Protein AF-A0A397GP05-F1 (afdb_monomer)

Organism: NCBI:txid1348612

Solvent-accessible surface area (backbone atoms only — not comparable to full-atom values): 9260 Å² total; per-residue (Å²): 143,65,68,68,64,54,49,55,52,50,52,54,53,51,52,53,53,50,50,50,50,51,51,54,50,48,47,51,52,51,43,49,54,52,51,51,52,51,50,55,46,32,52,52,31,52,57,44,23,48,77,74,83,77,91,68,58,71,94,76,55,82,87,55,65,73,60,33,58,52,47,37,50,66,72,56,62,60,96,88,62,82,81,86,85,83,92,82,79,69,88,88,73,47,64,70,60,46,52,50,50,24,46,53,74,64,57,39,60,40,73,63,63,73,78,54,94,50,74,85,47,36,64,59,36,47,23,56,49,40,70,36,78,86,68,88,69,82,56,69,75,56,61,51,53,59,53,55,68,72,74,113

Foldseek 3Di:
DPVVVVVVVVVVVVVVVVVVVVVVVVLVVVVVVVVVVLVVLLVVCQWQADQDDDPDDPVPDDDDPVVLVVLLDVQVDDPPDDDDDDDDDDPPPCPVVSNSVSSVVNRTRYFDFDADPDPVCRVVRVCVSSVHDPPPDRGPVVVVVVVVVVVD

Radius of gyration: 26.61 Å; Cα contacts (8 Å, |Δi|>4): 96; chains: 1; bounding box: 58×37×85 Å

InterPro domains:
  IPR027417 P-loop containing nucleoside triphosphate hydrolase [G3DSA:3.40.50.300] (55-151)
  IPR027417 P-loop containing nucleoside triphosphate hydrolase [SSF52540] (52-136)

pLDDT: mean 84.07, std 13.42, range [42.53, 95.75]

Secondary structure (DSSP, 8-state):
--HHHHHHHHHHHHHHHHHHHHHHHHHHHHHHHHHHHHHHHHHHHHHH---PPP-S-GGGSPP-HHHHHHHHHHHS--TT----------TTS-HHHHHHHHHHHH-SS-------SSGGGHHHHHHHHTT----S---HHHHHHHHHTT--

Structure (mmCIF, N/CA/C/O backbone):
data_AF-A0A397GP05-F1
#
_entry.id   AF-A0A397GP05-F1
#
loop_
_atom_site.group_PDB
_atom_site.id
_atom_site.type_symbol
_atom_site.label_atom_id
_atom_site.label_alt_id
_atom_site.label_comp_id
_atom_site.label_asym_id
_atom_site.label_entity_id
_atom_site.label_seq_id
_atom_site.pdbx_PDB_ins_code
_atom_site.Cartn_x
_atom_site.Cartn_y
_atom_site.Cartn_z
_atom_site.occupancy
_atom_site.B_iso_or_equiv
_atom_site.auth_seq_id
_atom_site.auth_comp_id
_atom_site.auth_asym_id
_atom_site.auth_atom_id
_atom_site.pdbx_PDB_model_num
ATOM 1 N N . MET A 1 1 ? 36.670 2.787 -61.381 1.00 49.81 1 MET A N 1
ATOM 2 C CA . MET A 1 1 ? 36.706 3.901 -60.409 1.00 49.81 1 MET A CA 1
ATOM 3 C C . MET A 1 1 ? 35.400 3.977 -59.595 1.00 49.81 1 MET A C 1
ATOM 5 O O . MET A 1 1 ? 34.942 5.065 -59.315 1.00 49.81 1 MET A O 1
ATOM 9 N N . TYR A 1 2 ? 34.810 2.830 -59.208 1.00 56.06 2 TYR A N 1
ATOM 10 C CA . TYR A 1 2 ? 33.556 2.740 -58.425 1.00 56.06 2 TYR A CA 1
ATOM 11 C C . TYR A 1 2 ? 33.746 2.086 -57.041 1.00 56.06 2 TYR A C 1
ATOM 13 O O . TYR A 1 2 ? 32.815 2.034 -56.251 1.00 56.06 2 TYR A O 1
ATOM 21 N N . ASN A 1 3 ? 34.949 1.576 -56.742 1.00 62.69 3 ASN A N 1
ATOM 22 C CA . ASN A 1 3 ? 35.218 0.808 -55.520 1.00 62.69 3 ASN A CA 1
ATOM 23 C C . ASN A 1 3 ? 35.558 1.677 -54.298 1.00 62.69 3 ASN A C 1
ATOM 25 O O . ASN A 1 3 ? 35.457 1.199 -53.176 1.00 62.69 3 ASN A O 1
ATOM 29 N N . CYS A 1 4 ? 35.982 2.931 -54.500 1.00 66.88 4 CYS A N 1
ATOM 30 C CA . CYS A 1 4 ? 36.317 3.831 -53.391 1.00 66.88 4 CYS A CA 1
ATOM 31 C C . CYS A 1 4 ? 35.039 4.337 -52.701 1.00 66.88 4 CYS A C 1
ATOM 33 O O . CYS A 1 4 ? 34.908 4.247 -51.484 1.00 66.88 4 CYS A O 1
ATOM 35 N N . ASP A 1 5 ? 34.053 4.761 -53.496 1.00 71.94 5 ASP A N 1
ATOM 36 C CA . ASP A 1 5 ? 32.786 5.292 -52.987 1.00 71.94 5 ASP A CA 1
ATOM 37 C C . ASP A 1 5 ? 31.944 4.214 -52.288 1.00 71.94 5 ASP A C 1
ATOM 39 O O . ASP A 1 5 ? 31.362 4.468 -51.236 1.00 71.94 5 ASP A O 1
ATOM 43 N N . THR A 1 6 ? 31.921 2.981 -52.806 1.00 80.44 6 THR A N 1
ATOM 44 C CA . THR A 1 6 ? 31.203 1.866 -52.164 1.00 80.44 6 THR A CA 1
ATOM 45 C C . THR A 1 6 ? 31.823 1.445 -50.832 1.00 80.44 6 THR A C 1
ATOM 47 O O . THR A 1 6 ? 31.084 1.073 -49.922 1.00 80.44 6 THR A O 1
ATOM 50 N N . SER A 1 7 ? 33.148 1.548 -50.679 1.00 81.69 7 SER A N 1
ATOM 51 C CA . SER A 1 7 ? 33.840 1.268 -49.412 1.00 81.69 7 SER A CA 1
ATOM 52 C C . SER A 1 7 ? 33.483 2.291 -48.332 1.00 81.69 7 SER A C 1
ATOM 54 O O . SER A 1 7 ? 33.134 1.909 -47.218 1.00 81.69 7 SER A O 1
ATOM 56 N N . ILE A 1 8 ? 33.497 3.585 -48.674 1.00 86.19 8 ILE A N 1
ATOM 57 C CA . ILE A 1 8 ? 33.137 4.672 -47.748 1.00 86.19 8 ILE A CA 1
ATOM 58 C C . ILE A 1 8 ? 31.669 4.546 -47.315 1.00 86.19 8 ILE A C 1
ATOM 60 O O . ILE A 1 8 ? 31.347 4.681 -46.135 1.00 86.19 8 ILE A O 1
ATOM 64 N N . VAL A 1 9 ? 30.767 4.233 -48.252 1.00 87.88 9 VAL A N 1
ATOM 65 C CA . VAL A 1 9 ? 29.344 4.016 -47.941 1.00 87.88 9 VAL A CA 1
ATOM 66 C C . VAL A 1 9 ? 29.156 2.830 -46.989 1.00 87.88 9 VAL A C 1
ATOM 68 O O . VAL A 1 9 ? 28.365 2.928 -46.051 1.00 87.88 9 VAL A O 1
ATOM 71 N N . LEU A 1 10 ? 29.892 1.731 -47.179 1.00 87.69 10 LEU A N 1
ATOM 72 C CA . LEU A 1 10 ? 29.802 0.554 -46.311 1.00 87.69 10 LEU A CA 1
ATOM 73 C C . LEU A 1 10 ? 30.289 0.847 -44.881 1.00 87.69 10 LEU A C 1
ATOM 75 O O . LEU A 1 10 ? 29.648 0.417 -43.920 1.00 87.69 10 LEU A O 1
ATOM 79 N N . GLU A 1 11 ? 31.374 1.612 -44.731 1.00 89.56 11 GLU A N 1
ATOM 80 C CA . GLU A 1 11 ? 31.877 2.056 -43.422 1.00 89.56 11 G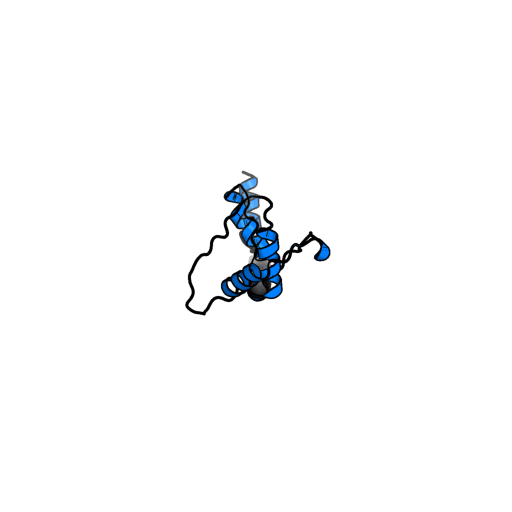LU A CA 1
ATOM 81 C C . GLU A 1 11 ? 30.861 2.942 -42.692 1.00 89.56 11 GLU A C 1
ATOM 83 O O . GLU A 1 11 ? 30.566 2.711 -41.517 1.00 89.56 11 GLU A O 1
ATOM 88 N N . ILE A 1 12 ? 30.263 3.908 -43.398 1.00 92.00 12 ILE A N 1
ATOM 89 C CA . ILE A 1 12 ? 29.226 4.788 -42.844 1.00 92.00 12 ILE A CA 1
ATOM 90 C C . ILE A 1 12 ? 28.020 3.965 -42.368 1.00 92.00 12 ILE A C 1
ATOM 92 O O . ILE A 1 12 ? 27.556 4.149 -41.240 1.00 92.00 12 ILE A O 1
ATOM 96 N N . VAL A 1 13 ? 27.533 3.025 -43.185 1.00 93.69 13 VAL A N 1
ATOM 97 C CA . VAL A 1 13 ? 26.420 2.132 -42.811 1.00 93.69 13 VAL A CA 1
ATOM 98 C C . VAL A 1 13 ? 26.774 1.294 -41.579 1.00 93.69 13 VAL A C 1
ATOM 100 O O . VAL A 1 13 ? 25.952 1.170 -40.669 1.00 93.69 13 VAL A O 1
ATOM 103 N N . GLY A 1 14 ? 27.999 0.768 -41.503 1.00 91.75 14 GLY A N 1
ATOM 104 C CA . GLY A 1 14 ? 28.483 0.026 -40.338 1.00 91.75 14 GLY A CA 1
ATOM 105 C C . GLY A 1 14 ? 28.462 0.857 -39.052 1.00 91.75 14 GLY A C 1
ATOM 106 O O . GLY A 1 14 ? 27.981 0.382 -38.020 1.00 91.75 14 GLY A O 1
ATOM 107 N N . ILE A 1 15 ? 28.905 2.117 -39.119 1.00 93.56 15 ILE A N 1
ATOM 108 C CA . ILE A 1 15 ? 28.868 3.051 -37.982 1.00 93.56 15 ILE A CA 1
ATOM 109 C C . ILE A 1 15 ? 27.422 3.311 -37.541 1.00 93.56 15 ILE A C 1
ATOM 111 O O . ILE A 1 15 ? 27.126 3.240 -36.346 1.00 93.56 15 ILE A O 1
ATOM 115 N N . PHE A 1 16 ? 26.501 3.558 -38.478 1.00 92.81 16 PHE A N 1
ATOM 116 C CA . PHE A 1 16 ? 25.088 3.766 -38.147 1.00 92.81 16 PHE A CA 1
ATOM 117 C C . PHE A 1 16 ? 24.459 2.546 -37.466 1.00 92.81 16 PHE A C 1
ATOM 119 O O . PHE A 1 16 ? 23.763 2.700 -36.460 1.00 92.81 16 PHE A O 1
ATOM 126 N N . LEU A 1 17 ? 24.728 1.336 -37.964 1.00 92.56 17 LEU A N 1
ATOM 127 C CA . LEU A 1 17 ? 24.231 0.100 -37.353 1.00 92.56 17 LEU A CA 1
ATOM 128 C C . LEU A 1 17 ? 24.797 -0.111 -35.943 1.00 92.56 17 LEU A C 1
ATOM 130 O O . LEU A 1 17 ? 24.055 -0.501 -35.040 1.00 92.56 17 LEU A O 1
ATOM 134 N N . ALA A 1 18 ? 26.080 0.192 -35.731 1.00 92.50 18 ALA A N 1
ATOM 135 C CA . ALA A 1 18 ? 26.708 0.105 -34.415 1.00 92.50 18 ALA A CA 1
ATOM 136 C C . ALA A 1 18 ? 26.088 1.095 -33.415 1.00 92.50 18 ALA A C 1
ATOM 138 O O . ALA A 1 18 ? 25.776 0.715 -32.284 1.00 92.50 18 ALA A O 1
ATOM 139 N N . LEU A 1 19 ? 25.848 2.342 -33.837 1.00 91.81 19 LEU A N 1
ATOM 140 C CA . LEU A 1 19 ? 25.187 3.353 -33.008 1.00 91.81 19 LEU A CA 1
ATOM 141 C C . LEU A 1 19 ? 23.757 2.936 -32.654 1.00 91.81 19 LEU A C 1
ATOM 143 O O . LEU A 1 19 ? 23.382 2.983 -31.484 1.00 91.81 19 LEU A O 1
ATOM 147 N N . LEU A 1 20 ? 22.974 2.470 -33.632 1.00 89.69 20 LEU A N 1
ATOM 148 C CA . LEU A 1 20 ? 21.624 1.957 -33.386 1.00 89.69 20 LEU A CA 1
ATOM 149 C C . LEU A 1 20 ? 21.639 0.792 -32.392 1.00 89.69 20 LEU A C 1
ATOM 151 O O . LEU A 1 20 ? 20.870 0.803 -31.433 1.00 89.69 20 LEU A O 1
ATOM 155 N N . GLY A 1 21 ? 22.548 -0.170 -32.568 1.00 89.56 21 GLY A N 1
ATOM 156 C CA . GLY A 1 21 ? 22.724 -1.284 -31.636 1.00 89.56 21 GLY A CA 1
ATOM 157 C C . GLY A 1 21 ? 23.053 -0.818 -30.215 1.00 89.56 21 GLY A C 1
ATOM 158 O O . GLY A 1 21 ? 22.471 -1.324 -29.252 1.00 89.56 21 GLY A O 1
ATOM 159 N N . PHE A 1 22 ? 23.925 0.184 -30.073 1.00 90.12 22 PHE A N 1
ATOM 160 C CA . PHE A 1 22 ? 24.283 0.775 -28.781 1.00 90.12 22 PHE A CA 1
ATOM 161 C C . PHE A 1 22 ? 23.090 1.466 -28.101 1.00 90.12 22 PHE A C 1
ATOM 163 O O . PHE A 1 22 ? 22.847 1.251 -26.914 1.00 90.12 22 PHE A O 1
ATOM 170 N N . PHE A 1 23 ? 22.292 2.239 -28.842 1.00 87.25 23 PHE A N 1
ATOM 171 C CA . PHE A 1 23 ? 21.088 2.874 -28.295 1.00 87.25 23 PHE A CA 1
ATOM 172 C C . PHE A 1 23 ? 20.013 1.853 -27.905 1.00 87.25 23 PHE A C 1
ATOM 174 O O . PHE A 1 23 ? 19.473 1.939 -26.802 1.00 87.25 23 PHE A O 1
ATOM 181 N N . CYS A 1 24 ? 19.748 0.856 -28.758 1.00 86.19 24 CYS A N 1
ATOM 182 C CA . CYS A 1 24 ? 18.793 -0.216 -28.465 1.00 86.19 24 CYS A CA 1
ATOM 183 C C . CYS A 1 24 ? 19.186 -0.981 -27.193 1.00 86.19 24 CYS A C 1
ATOM 185 O O . CYS A 1 24 ? 18.359 -1.210 -26.311 1.00 86.19 24 CYS A O 1
ATOM 187 N N . THR A 1 25 ? 20.460 -1.368 -27.077 1.00 88.19 25 THR A N 1
ATOM 188 C CA . THR A 1 25 ? 20.959 -2.084 -25.893 1.00 88.19 25 THR A CA 1
ATOM 189 C C . THR A 1 25 ? 20.937 -1.207 -24.645 1.00 88.19 25 THR A C 1
ATOM 191 O O . THR A 1 25 ? 20.548 -1.685 -23.580 1.00 88.19 25 THR A O 1
ATOM 194 N N . GLY A 1 26 ? 21.267 0.080 -24.771 1.00 87.94 26 GLY A N 1
ATOM 195 C CA . GLY A 1 26 ? 21.131 1.058 -23.694 1.00 87.94 26 GLY A CA 1
ATOM 196 C C . GLY A 1 26 ? 19.697 1.172 -23.162 1.00 87.94 26 GLY A C 1
ATOM 197 O O . GLY A 1 26 ? 19.495 1.085 -21.949 1.00 87.94 26 GLY A O 1
ATOM 198 N N . ASP A 1 27 ? 18.700 1.301 -24.045 1.00 86.00 27 ASP A N 1
ATOM 199 C CA . ASP A 1 27 ? 17.275 1.393 -23.673 1.00 86.00 27 ASP A CA 1
ATOM 200 C C . ASP A 1 27 ? 16.764 0.106 -23.006 1.00 86.00 27 ASP A C 1
ATOM 202 O O . ASP A 1 27 ? 16.072 0.162 -21.983 1.00 86.00 27 ASP A O 1
ATOM 206 N N . LEU A 1 28 ? 17.160 -1.062 -23.526 1.00 86.50 28 LEU A N 1
ATOM 207 C CA . LEU A 1 28 ? 16.833 -2.358 -22.924 1.00 86.50 28 LEU A CA 1
ATOM 208 C C . LEU A 1 28 ? 17.428 -2.490 -21.519 1.00 86.50 28 LEU A C 1
ATOM 210 O O . LEU A 1 28 ? 16.712 -2.854 -20.582 1.00 86.50 28 LEU A O 1
ATOM 214 N N . CYS A 1 29 ? 18.710 -2.153 -21.351 1.00 88.50 29 CYS A N 1
ATOM 215 C CA . CYS A 1 29 ? 19.373 -2.146 -20.048 1.00 88.50 29 CYS A CA 1
ATOM 216 C C . CYS A 1 29 ? 18.671 -1.192 -19.076 1.00 88.50 29 CYS A C 1
ATOM 218 O O . CYS A 1 29 ? 18.336 -1.585 -17.957 1.00 88.50 29 CYS A O 1
ATOM 220 N N . TYR A 1 30 ? 18.395 0.041 -19.504 1.00 86.38 30 TYR A N 1
ATOM 221 C CA . TYR A 1 30 ? 17.693 1.036 -18.697 1.00 86.38 30 TYR A CA 1
ATOM 222 C C . TYR A 1 30 ? 16.316 0.538 -18.242 1.00 86.38 30 TYR A C 1
ATOM 224 O O . TYR A 1 30 ? 15.997 0.574 -17.049 1.00 86.38 30 TYR A O 1
ATOM 232 N N . THR A 1 31 ? 15.524 0.013 -19.179 1.00 85.38 31 THR A N 1
ATOM 233 C CA . THR A 1 31 ? 14.188 -0.527 -18.906 1.00 85.38 31 THR A CA 1
ATOM 234 C C . THR A 1 31 ? 14.259 -1.708 -17.940 1.00 85.38 31 THR A C 1
ATOM 236 O O . THR A 1 31 ? 13.466 -1.777 -16.999 1.00 85.38 31 THR A O 1
ATOM 239 N N . TYR A 1 32 ? 15.237 -2.601 -18.108 1.00 87.38 32 TYR A N 1
ATOM 240 C CA . TYR A 1 32 ? 15.456 -3.731 -17.207 1.00 87.38 32 TYR A CA 1
ATOM 241 C C . TYR A 1 32 ? 15.774 -3.276 -15.776 1.00 87.38 32 TYR A C 1
ATOM 243 O O . TYR A 1 32 ? 15.115 -3.718 -14.830 1.00 87.38 32 TYR A O 1
ATOM 251 N N . PHE A 1 33 ? 16.734 -2.361 -15.603 1.00 86.44 33 PHE A N 1
ATOM 252 C CA . PHE A 1 33 ? 17.103 -1.852 -14.278 1.00 86.44 33 PHE A CA 1
ATOM 253 C C . PHE A 1 33 ? 15.944 -1.121 -13.600 1.00 86.44 33 PHE A C 1
ATOM 255 O O . PHE A 1 33 ? 15.684 -1.351 -12.416 1.00 86.44 33 PHE A O 1
ATOM 262 N N . ARG A 1 34 ? 15.213 -0.285 -14.344 1.00 85.06 34 ARG A N 1
ATOM 263 C CA . ARG A 1 34 ? 14.054 0.442 -13.816 1.00 85.06 34 ARG A CA 1
ATOM 264 C C . ARG A 1 34 ? 12.925 -0.507 -13.418 1.00 85.06 34 ARG A C 1
ATOM 266 O O . ARG A 1 34 ? 12.350 -0.345 -12.346 1.00 85.06 34 ARG A O 1
ATOM 273 N N . ASN A 1 35 ? 12.651 -1.533 -14.225 1.00 85.94 35 ASN A N 1
ATOM 274 C CA . ASN A 1 35 ? 11.652 -2.550 -13.901 1.00 85.94 35 ASN A CA 1
ATOM 275 C C . ASN A 1 35 ? 12.031 -3.343 -12.641 1.00 85.94 35 ASN A C 1
ATOM 277 O O . ASN A 1 35 ? 11.194 -3.541 -11.764 1.00 85.94 35 ASN A O 1
ATOM 281 N N . LYS A 1 36 ? 13.304 -3.741 -12.514 1.00 87.56 36 LYS A N 1
ATOM 282 C CA . LYS A 1 36 ? 13.805 -4.422 -11.314 1.00 87.56 36 LYS A CA 1
ATOM 283 C C . LYS A 1 36 ? 13.643 -3.555 -10.063 1.00 87.56 36 LYS A C 1
ATOM 285 O O . LYS A 1 36 ? 13.063 -4.011 -9.086 1.00 87.56 36 LYS A O 1
ATOM 290 N N . TYR A 1 37 ? 14.078 -2.296 -10.124 1.00 87.31 37 TYR A N 1
ATOM 291 C CA . TYR A 1 37 ? 13.928 -1.354 -9.014 1.00 87.31 37 TYR A CA 1
ATOM 292 C C . TYR A 1 37 ? 12.460 -1.154 -8.610 1.00 87.31 37 TYR A C 1
ATOM 294 O O . TYR A 1 37 ? 12.131 -1.183 -7.425 1.00 87.31 37 TYR A O 1
ATOM 302 N N . ASN A 1 38 ? 11.566 -0.993 -9.589 1.00 86.44 38 ASN A N 1
ATOM 303 C CA . ASN A 1 38 ? 10.136 -0.828 -9.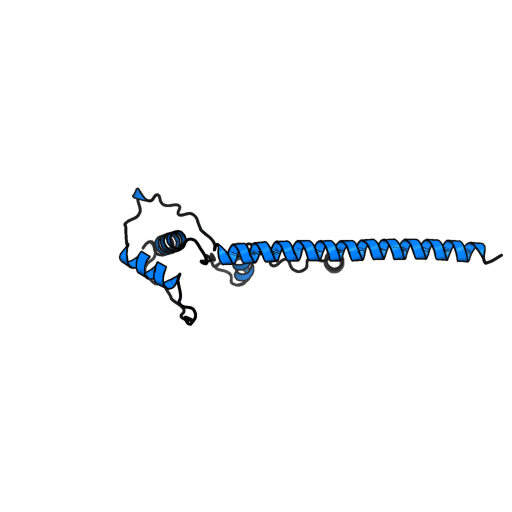336 1.00 86.44 38 ASN A CA 1
ATOM 304 C C . ASN A 1 38 ? 9.517 -2.077 -8.693 1.00 86.44 38 ASN A C 1
ATOM 306 O O . ASN A 1 38 ? 8.708 -1.945 -7.775 1.00 86.44 38 ASN A O 1
ATOM 310 N N . ASN A 1 39 ? 9.915 -3.277 -9.126 1.00 88.31 39 ASN A N 1
ATOM 311 C CA . ASN A 1 39 ? 9.474 -4.528 -8.508 1.00 88.31 39 ASN A CA 1
ATOM 312 C C . ASN A 1 39 ? 9.935 -4.628 -7.052 1.00 88.31 39 ASN A C 1
ATOM 314 O O . ASN A 1 39 ? 9.121 -4.923 -6.178 1.00 88.31 39 ASN A O 1
ATOM 318 N N . ASP A 1 40 ? 11.202 -4.314 -6.774 1.00 90.56 40 ASP A N 1
ATOM 319 C CA . ASP A 1 40 ? 11.740 -4.320 -5.410 1.00 90.56 40 ASP A CA 1
ATOM 320 C C . ASP A 1 40 ? 10.985 -3.321 -4.511 1.00 90.56 40 ASP A C 1
ATOM 322 O O . ASP A 1 40 ? 10.679 -3.604 -3.349 1.00 90.56 40 ASP A O 1
ATOM 326 N N . LEU A 1 41 ? 10.634 -2.152 -5.054 1.00 90.38 41 LEU A N 1
ATOM 327 C CA . LEU A 1 41 ? 9.876 -1.118 -4.352 1.00 90.38 41 LEU A CA 1
ATOM 328 C C . LEU A 1 41 ? 8.427 -1.536 -4.064 1.00 90.38 41 LEU A C 1
ATOM 330 O O . LEU A 1 41 ? 7.920 -1.276 -2.966 1.00 90.38 41 LEU A O 1
ATOM 334 N N . LEU A 1 42 ? 7.780 -2.198 -5.024 1.00 91.69 42 LEU A N 1
ATOM 335 C CA . LEU A 1 42 ? 6.433 -2.746 -4.884 1.00 91.69 42 LEU A CA 1
ATOM 336 C C . LEU A 1 42 ? 6.408 -3.861 -3.836 1.00 91.69 42 LEU A C 1
ATOM 338 O O . LEU A 1 42 ? 5.589 -3.803 -2.920 1.00 91.69 42 LEU A O 1
ATOM 342 N N . ILE A 1 43 ? 7.339 -4.820 -3.906 1.00 92.62 43 ILE A N 1
ATOM 343 C CA . ILE A 1 43 ? 7.463 -5.910 -2.923 1.00 92.62 43 ILE A CA 1
ATOM 344 C C . ILE A 1 43 ? 7.657 -5.323 -1.526 1.00 92.62 43 ILE A C 1
ATOM 346 O O . ILE A 1 43 ? 6.902 -5.635 -0.608 1.00 92.62 43 ILE A O 1
ATOM 350 N N . LYS A 1 44 ? 8.592 -4.379 -1.379 1.00 93.06 44 LYS A N 1
ATOM 351 C CA . LYS A 1 44 ? 8.845 -3.698 -0.107 1.00 93.06 44 LYS A CA 1
ATOM 352 C C . LYS A 1 44 ? 7.610 -2.966 0.425 1.00 93.06 44 LYS A C 1
ATOM 354 O O . LYS A 1 44 ? 7.408 -2.930 1.639 1.00 93.06 44 LYS A O 1
ATOM 359 N N . THR A 1 45 ? 6.802 -2.370 -0.452 1.00 93.31 45 THR A N 1
ATOM 360 C CA . THR A 1 45 ? 5.554 -1.697 -0.060 1.00 93.31 45 THR A CA 1
ATOM 361 C C . THR A 1 45 ? 4.486 -2.698 0.370 1.00 93.31 45 THR A C 1
ATOM 363 O O . THR A 1 45 ? 3.819 -2.456 1.370 1.00 93.31 45 THR A O 1
ATOM 366 N N . ILE A 1 46 ? 4.351 -3.836 -0.313 1.00 93.12 46 ILE A N 1
ATOM 367 C CA . ILE A 1 46 ? 3.420 -4.904 0.082 1.00 93.12 46 ILE A CA 1
ATOM 368 C C . ILE A 1 46 ? 3.828 -5.500 1.432 1.00 93.12 46 ILE A C 1
ATOM 370 O O . ILE A 1 46 ? 2.995 -5.625 2.327 1.00 93.12 46 ILE A O 1
ATOM 374 N N . GLU A 1 47 ? 5.111 -5.805 1.619 1.00 93.38 47 GLU A N 1
ATOM 375 C CA . GLU A 1 47 ? 5.623 -6.380 2.864 1.00 93.38 47 GLU A CA 1
ATOM 376 C C . GLU A 1 47 ? 5.443 -5.430 4.050 1.00 93.38 47 GLU A C 1
ATOM 378 O O . GLU A 1 47 ? 4.953 -5.830 5.107 1.00 93.38 47 GLU A O 1
ATOM 383 N N . LYS A 1 48 ? 5.818 -4.156 3.896 1.00 92.31 48 LYS A N 1
ATOM 384 C CA . LYS A 1 48 ? 5.743 -3.171 4.988 1.00 92.31 48 LYS A CA 1
ATOM 385 C C . LYS A 1 48 ? 4.354 -2.566 5.163 1.00 92.31 48 LYS A C 1
ATOM 387 O O . LYS A 1 48 ? 4.043 -2.080 6.247 1.00 92.31 48 LYS A O 1
ATOM 392 N N . GLY A 1 49 ? 3.525 -2.598 4.128 1.00 92.44 49 GLY A N 1
ATOM 393 C CA . GLY A 1 49 ? 2.285 -1.843 4.073 1.00 92.44 49 GLY A CA 1
ATOM 394 C C . GLY A 1 49 ? 2.508 -0.328 4.021 1.00 92.44 49 GLY A C 1
ATOM 395 O O . GLY A 1 49 ? 3.627 0.194 4.054 1.00 92.44 49 GLY A O 1
ATOM 396 N N . THR A 1 50 ? 1.403 0.403 3.980 1.00 89.19 50 THR A N 1
ATOM 397 C CA . THR A 1 50 ? 1.381 1.855 4.140 1.00 89.19 50 THR A CA 1
ATOM 398 C C . THR A 1 50 ? 1.014 2.175 5.586 1.00 89.19 50 THR A C 1
ATOM 400 O O . THR A 1 50 ? -0.021 1.732 6.082 1.00 89.19 50 THR A O 1
ATOM 403 N N . LEU A 1 51 ? 1.830 2.978 6.264 1.00 86.12 51 LEU A N 1
ATOM 404 C CA . LEU A 1 51 ? 1.596 3.382 7.652 1.00 86.12 51 LEU A CA 1
ATOM 405 C C . LEU A 1 51 ? 1.209 4.868 7.705 1.00 86.12 51 LEU A C 1
ATOM 407 O O . LEU A 1 51 ? 2.063 5.711 8.003 1.00 86.12 51 LEU A O 1
ATOM 411 N N . PRO A 1 52 ? -0.050 5.232 7.384 1.00 86.44 52 PRO A N 1
ATOM 412 C CA . PRO A 1 52 ? -0.472 6.626 7.391 1.00 86.44 52 PRO A CA 1
ATOM 413 C C . PRO A 1 52 ? -0.305 7.261 8.778 1.00 86.44 52 PRO A C 1
ATOM 415 O O . PRO A 1 52 ? -0.325 6.603 9.828 1.00 86.44 52 PRO A O 1
ATOM 418 N N . LYS A 1 53 ? -0.085 8.578 8.782 1.00 85.94 53 LYS A N 1
ATOM 419 C CA . LYS A 1 53 ? 0.066 9.356 10.014 1.00 85.94 53 LYS A CA 1
ATOM 420 C C . LYS A 1 53 ? -1.302 9.599 10.642 1.00 85.94 53 LYS A C 1
ATOM 422 O O . LYS A 1 53 ? -2.252 9.962 9.957 1.00 85.94 53 LYS A O 1
ATOM 427 N N . ILE A 1 54 ? -1.374 9.428 11.958 1.00 84.56 54 ILE A N 1
ATOM 428 C CA . ILE A 1 54 ? -2.521 9.868 12.748 1.00 84.56 54 ILE A CA 1
ATOM 429 C C . ILE A 1 54 ? -2.277 11.340 13.080 1.00 84.56 54 ILE A C 1
ATOM 431 O O . ILE A 1 54 ? -1.267 11.677 13.689 1.00 84.56 54 ILE A O 1
ATOM 435 N N . TYR A 1 55 ? -3.175 12.222 12.642 1.00 80.44 55 TYR A N 1
ATOM 436 C CA . TYR A 1 55 ? -3.060 13.667 12.886 1.00 80.44 55 TYR A CA 1
ATOM 437 C C . TYR A 1 55 ? -3.616 14.097 14.251 1.00 80.44 55 TYR A C 1
ATOM 439 O O . TYR A 1 55 ? -3.430 15.235 14.671 1.00 80.44 55 TYR A O 1
ATOM 447 N N . VAL A 1 56 ? -4.311 13.194 14.942 1.00 81.31 56 VAL A N 1
ATOM 448 C CA . VAL A 1 56 ? -4.855 13.432 16.278 1.00 81.31 56 VAL A CA 1
ATOM 449 C C . VAL A 1 56 ? -3.832 12.956 17.311 1.00 81.31 56 VAL A C 1
ATOM 451 O O . VAL A 1 56 ? -3.397 11.810 17.219 1.00 81.31 56 VAL A O 1
ATOM 454 N N . PRO A 1 57 ? -3.439 13.794 18.282 1.00 80.19 57 PRO A N 1
ATOM 455 C CA . PRO A 1 57 ? -2.504 13.380 19.320 1.00 80.19 57 PRO A CA 1
ATOM 456 C C . PRO A 1 57 ? -3.134 12.314 20.226 1.00 80.19 57 PRO A C 1
ATOM 458 O O . PRO A 1 57 ? -4.331 12.367 20.516 1.00 80.19 57 PRO A O 1
ATOM 461 N N . ASP A 1 58 ? -2.319 11.370 20.702 1.00 78.19 58 ASP A N 1
ATOM 462 C CA . ASP A 1 58 ? -2.786 10.193 21.449 1.00 78.19 58 ASP A CA 1
ATOM 463 C C . ASP A 1 58 ? -3.566 10.549 22.720 1.00 78.19 58 ASP A C 1
ATOM 465 O O . ASP A 1 58 ? -4.533 9.876 23.064 1.00 78.19 58 ASP A O 1
ATOM 469 N N . ASN A 1 59 ? -3.221 11.660 23.376 1.00 80.31 59 ASN A N 1
ATOM 470 C CA . ASN A 1 59 ? -3.918 12.147 24.568 1.00 80.31 59 ASN A CA 1
ATOM 471 C C . ASN A 1 59 ? -5.359 12.626 24.307 1.00 80.31 59 ASN A C 1
ATOM 473 O O . ASN A 1 59 ? -6.125 12.789 25.254 1.00 80.31 59 ASN A O 1
ATOM 477 N N . LYS A 1 60 ? -5.731 12.870 23.046 1.00 82.50 60 LYS A N 1
ATOM 478 C CA . LYS A 1 60 ? -7.099 13.225 22.635 1.00 82.50 60 LYS A CA 1
ATOM 479 C C . LYS A 1 60 ? -7.876 12.023 22.101 1.00 82.50 60 LYS A C 1
ATOM 481 O O . LYS A 1 60 ? -9.057 12.158 21.779 1.00 82.50 60 LYS A O 1
ATOM 486 N N . LEU A 1 61 ? -7.235 10.861 21.966 1.00 82.56 61 LEU A N 1
ATOM 487 C CA . LEU A 1 61 ? -7.889 9.654 21.485 1.00 82.56 61 LEU A CA 1
ATOM 488 C C . LEU A 1 61 ? -8.605 8.956 22.634 1.00 82.56 61 LEU A C 1
ATOM 490 O O . LEU A 1 61 ? -7.996 8.560 23.621 1.00 82.56 61 LEU A O 1
ATOM 494 N N . VAL A 1 62 ? -9.908 8.744 22.468 1.00 83.69 62 VAL A N 1
ATOM 495 C CA . VAL A 1 62 ? -10.666 7.880 23.374 1.00 83.69 62 VAL A CA 1
ATOM 496 C C . VAL A 1 62 ? -10.248 6.425 23.114 1.00 83.69 62 VAL A C 1
ATOM 498 O O . VAL A 1 62 ? -10.414 5.947 21.984 1.00 83.69 62 VAL A O 1
ATOM 501 N N . PRO A 1 63 ? -9.710 5.704 24.113 1.00 83.31 63 PRO A N 1
ATOM 502 C CA . PRO A 1 63 ? -9.276 4.326 23.934 1.00 83.31 63 PRO A CA 1
ATOM 503 C C . PRO A 1 63 ? -10.474 3.405 23.673 1.00 83.31 63 PRO A C 1
ATOM 505 O O . PRO A 1 63 ? -11.491 3.454 24.359 1.00 83.31 63 PRO A O 1
ATOM 508 N N . ARG A 1 64 ? -10.350 2.552 22.650 1.00 90.31 64 ARG A N 1
ATOM 509 C CA . ARG A 1 64 ? -11.338 1.523 22.276 1.00 90.31 64 ARG A CA 1
ATOM 510 C C . ARG A 1 64 ? -10.632 0.205 21.971 1.00 90.31 64 ARG A C 1
ATOM 512 O O . ARG A 1 64 ? -10.661 -0.293 20.847 1.00 90.31 64 ARG A O 1
ATOM 519 N N . GLU A 1 65 ? -9.952 -0.328 22.979 1.00 90.94 65 GLU A N 1
ATOM 520 C CA . GLU A 1 65 ? -9.035 -1.468 22.843 1.00 90.94 65 GLU A CA 1
ATOM 521 C C . GLU A 1 65 ? -9.693 -2.725 22.273 1.00 90.94 65 GLU A C 1
ATOM 523 O O . GLU A 1 65 ? -9.093 -3.409 21.450 1.00 90.94 65 GLU A O 1
ATOM 528 N N . THR A 1 66 ? -10.938 -3.018 22.659 1.00 94.25 66 THR A N 1
ATOM 529 C CA . THR A 1 66 ? -11.668 -4.195 22.164 1.00 94.25 66 THR A CA 1
ATOM 530 C C . THR A 1 66 ? -11.810 -4.177 20.643 1.00 94.25 66 THR A C 1
ATOM 532 O O . THR A 1 66 ? -11.575 -5.191 19.990 1.00 94.25 66 THR A O 1
ATOM 535 N N . VAL A 1 67 ? -12.140 -3.014 20.073 1.00 93.50 67 VAL A N 1
ATOM 536 C CA . VAL A 1 67 ? -12.299 -2.841 18.622 1.00 93.50 67 VAL A CA 1
ATOM 537 C C . VAL A 1 67 ? -10.946 -2.942 17.923 1.00 93.50 67 VAL A C 1
ATOM 539 O O . VAL A 1 67 ? -10.834 -3.593 16.890 1.00 93.50 67 VAL A O 1
ATOM 542 N N . VAL A 1 68 ? -9.905 -2.342 18.504 1.00 93.69 68 VAL A N 1
ATOM 543 C CA . VAL A 1 68 ? -8.541 -2.411 17.962 1.00 93.69 68 VAL A CA 1
ATOM 544 C C . VAL A 1 68 ? -8.057 -3.862 17.898 1.00 93.69 68 VAL A C 1
ATOM 546 O O . VAL A 1 68 ? -7.681 -4.314 16.823 1.00 93.69 68 VAL A O 1
ATOM 549 N N . LYS A 1 69 ? -8.200 -4.639 18.979 1.00 93.94 69 LYS A N 1
ATOM 550 C CA . LYS A 1 69 ? -7.847 -6.073 19.009 1.00 93.94 69 LYS A CA 1
ATOM 551 C C . LYS A 1 69 ? -8.606 -6.904 17.969 1.00 93.94 69 LYS A C 1
ATOM 553 O O . LYS A 1 69 ? -8.071 -7.873 17.438 1.00 93.94 69 LYS A O 1
ATOM 558 N N . GLN A 1 70 ? -9.863 -6.562 17.679 1.00 94.12 70 GLN A N 1
ATOM 559 C CA . GLN A 1 70 ? -10.627 -7.219 16.611 1.00 94.12 70 GLN A CA 1
ATOM 560 C C . GLN A 1 70 ? -10.082 -6.862 15.222 1.00 94.12 70 GLN A C 1
ATOM 562 O O . GLN A 1 70 ? -9.927 -7.750 14.386 1.00 94.12 70 GLN A O 1
ATOM 567 N N . LEU A 1 71 ? -9.743 -5.591 14.988 1.00 94.69 71 LEU A N 1
ATOM 568 C CA . LEU A 1 71 ? -9.128 -5.141 13.737 1.00 94.69 71 LEU A CA 1
ATOM 569 C C . LEU A 1 71 ? -7.746 -5.769 13.518 1.00 94.69 71 LEU A C 1
ATOM 571 O O . LEU A 1 71 ? -7.443 -6.186 12.405 1.00 94.69 71 LEU A O 1
ATOM 575 N N . GLU A 1 72 ? -6.935 -5.916 14.566 1.00 93.31 72 GLU A N 1
ATOM 576 C CA . GLU A 1 72 ? -5.644 -6.608 14.479 1.00 93.31 72 GLU A CA 1
ATOM 577 C C . GLU A 1 72 ? -5.788 -8.057 13.999 1.00 93.31 72 GLU A C 1
ATOM 579 O O . GLU A 1 72 ? -4.978 -8.517 13.196 1.00 93.31 72 GLU A O 1
ATOM 584 N N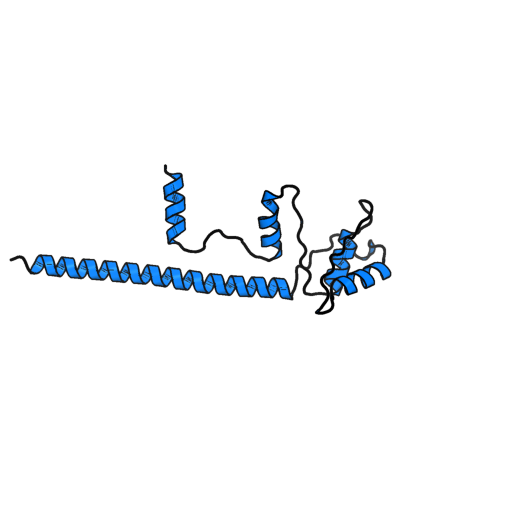 . LYS A 1 73 ? -6.825 -8.774 14.458 1.00 91.69 73 LYS A N 1
ATOM 585 C CA . LYS A 1 73 ? -7.127 -10.133 13.979 1.00 91.69 73 LYS A CA 1
ATOM 586 C C . LYS A 1 73 ? -7.515 -10.136 12.502 1.00 91.69 73 LYS A C 1
ATOM 588 O O . LYS A 1 73 ? -7.083 -11.014 11.771 1.00 91.69 73 LYS A O 1
ATOM 593 N N . ILE A 1 74 ? -8.287 -9.145 12.055 1.00 92.62 74 ILE A N 1
ATOM 594 C CA . ILE A 1 74 ? -8.662 -8.998 10.639 1.00 92.62 74 ILE A CA 1
ATOM 595 C C . ILE A 1 74 ? -7.427 -8.727 9.767 1.00 92.62 74 ILE A C 1
ATOM 597 O O . ILE A 1 74 ? -7.308 -9.280 8.679 1.00 92.62 74 ILE A O 1
ATOM 601 N N . PHE A 1 75 ? -6.492 -7.904 10.243 1.00 92.00 75 PHE A N 1
ATOM 602 C CA . PHE A 1 75 ? -5.255 -7.569 9.526 1.00 92.00 75 PHE A CA 1
ATOM 603 C C . PHE A 1 75 ? -4.175 -8.657 9.595 1.00 92.00 75 PHE A C 1
ATOM 605 O O . PHE A 1 75 ? -3.168 -8.558 8.895 1.00 92.00 75 PHE A O 1
ATOM 612 N N . ARG A 1 76 ? -4.375 -9.695 10.411 1.00 90.50 76 ARG A N 1
ATOM 613 C CA . ARG A 1 76 ? -3.538 -10.900 10.467 1.00 90.50 76 ARG A CA 1
ATOM 614 C C . ARG A 1 76 ? -4.370 -12.123 10.068 1.00 90.50 76 ARG A C 1
ATOM 616 O O . ARG A 1 76 ? -4.628 -12.971 10.923 1.00 90.50 76 ARG A O 1
ATOM 623 N N . PRO A 1 77 ? -4.822 -12.190 8.803 1.00 86.56 77 PRO A N 1
ATOM 624 C CA . PRO A 1 77 ? -5.629 -13.307 8.342 1.00 86.56 77 PRO A CA 1
ATOM 625 C C . PRO A 1 77 ? -4.840 -14.620 8.396 1.00 86.56 77 PRO A C 1
ATOM 627 O O . PRO A 1 77 ? -3.614 -14.626 8.247 1.00 86.56 77 PRO A O 1
ATOM 630 N N . ASP A 1 78 ? -5.551 -15.731 8.583 1.00 86.00 78 ASP A N 1
ATOM 631 C CA . ASP A 1 78 ? -4.984 -17.066 8.360 1.00 86.00 78 ASP A CA 1
ATOM 632 C C . ASP A 1 78 ? -4.722 -17.285 6.855 1.00 86.00 78 ASP A C 1
ATOM 634 O O . ASP A 1 78 ? -5.309 -16.608 6.006 1.00 86.00 78 ASP A O 1
ATOM 638 N N . LYS A 1 79 ? -3.856 -18.239 6.507 1.00 82.75 79 LYS A N 1
ATOM 639 C CA . LYS A 1 79 ? -3.482 -18.579 5.126 1.00 82.75 79 LYS A CA 1
ATOM 640 C C . LYS A 1 79 ? -4.689 -18.878 4.236 1.00 82.75 79 LYS A C 1
ATOM 642 O O . LYS A 1 79 ? -4.656 -18.545 3.057 1.00 82.75 79 LYS A O 1
ATOM 647 N N . ASP A 1 80 ? -5.743 -19.452 4.809 1.00 84.62 80 ASP A N 1
ATOM 648 C CA . ASP A 1 80 ? -6.936 -19.891 4.077 1.00 84.62 80 ASP A CA 1
ATOM 649 C C . ASP A 1 80 ? -8.094 -18.873 4.135 1.00 84.62 80 ASP A C 1
ATOM 651 O O . ASP A 1 80 ? -9.213 -19.144 3.692 1.00 84.62 80 ASP A O 1
ATOM 655 N N . GLN A 1 81 ? -7.856 -17.680 4.687 1.00 81.69 81 GLN A N 1
ATOM 656 C CA . GLN A 1 81 ? -8.895 -16.679 4.896 1.00 81.69 81 GLN A CA 1
ATOM 657 C C . GLN A 1 81 ? -9.075 -15.774 3.666 1.00 81.69 81 GLN A C 1
ATOM 659 O O . GLN A 1 81 ? -8.176 -15.035 3.277 1.00 81.69 81 GLN A O 1
ATOM 664 N N . SER A 1 82 ? -10.283 -15.776 3.091 1.00 80.12 82 SER A N 1
ATOM 665 C CA . SER A 1 82 ? -10.666 -14.961 1.919 1.00 80.12 82 SER A CA 1
ATOM 666 C C . SER A 1 82 ? -11.851 -14.015 2.184 1.00 80.12 82 SER A C 1
ATOM 668 O O . SER A 1 82 ? -12.515 -13.546 1.261 1.00 80.12 82 SER A O 1
ATOM 670 N N . PHE A 1 83 ? -12.139 -13.722 3.456 1.00 86.31 83 PHE A N 1
ATOM 671 C CA . PHE A 1 83 ? -13.275 -12.880 3.834 1.00 86.31 83 PHE A CA 1
ATOM 672 C C . PHE A 1 83 ? -13.015 -11.391 3.600 1.00 86.31 83 PHE A C 1
ATOM 674 O O . PHE A 1 83 ? -11.955 -10.861 3.930 1.00 86.31 83 PHE A O 1
ATOM 681 N N . TYR A 1 84 ? -14.050 -10.701 3.126 1.00 91.69 84 TYR A N 1
ATOM 682 C CA . TYR A 1 84 ? -14.089 -9.246 3.050 1.00 91.69 84 TYR A CA 1
ATOM 683 C C . TYR A 1 84 ? -14.839 -8.690 4.260 1.00 91.69 84 TYR A C 1
ATOM 685 O O . TYR A 1 84 ? -15.961 -9.101 4.551 1.00 91.69 84 TYR A O 1
ATOM 693 N N . TYR A 1 85 ? -14.227 -7.732 4.953 1.00 93.19 85 TYR A N 1
ATOM 694 C CA . TYR A 1 85 ? -14.825 -7.062 6.105 1.00 93.19 85 TYR A CA 1
ATOM 695 C C . TYR A 1 85 ? -15.232 -5.639 5.741 1.00 93.19 85 TYR A C 1
ATOM 697 O O . TYR A 1 85 ? -14.482 -4.914 5.089 1.00 93.19 85 TYR A O 1
ATOM 705 N N . VAL A 1 86 ? -16.403 -5.217 6.217 1.00 94.44 86 VAL A N 1
ATOM 706 C CA . VAL A 1 86 ? -16.896 -3.845 6.063 1.00 94.44 86 VAL A CA 1
ATOM 707 C C . VAL A 1 86 ? -17.096 -3.239 7.446 1.00 94.44 86 VAL A C 1
ATOM 709 O O . VAL A 1 86 ? -17.815 -3.787 8.278 1.00 94.44 86 VAL A O 1
ATOM 712 N N . VAL A 1 87 ? -16.454 -2.097 7.697 1.00 93.69 87 VAL A N 1
ATOM 713 C CA . VAL A 1 87 ? -16.587 -1.353 8.956 1.00 93.69 87 VAL A CA 1
ATOM 714 C C . VAL A 1 87 ? -17.540 -0.179 8.746 1.00 93.69 87 VAL A C 1
ATOM 716 O O . VAL A 1 87 ? -17.174 0.843 8.164 1.00 93.69 87 VAL A O 1
ATOM 719 N N . CYS A 1 88 ? -18.764 -0.314 9.249 1.00 94.06 88 CYS A N 1
ATOM 720 C CA . CYS A 1 88 ? -19.808 0.706 9.156 1.00 94.06 88 CYS A CA 1
ATOM 721 C C . CYS A 1 88 ? -19.927 1.532 10.443 1.00 94.06 88 CYS A C 1
ATOM 723 O O . CYS A 1 88 ? -19.509 1.120 11.522 1.00 94.06 88 CYS A O 1
ATOM 725 N N . GLY A 1 89 ? -20.516 2.721 10.330 1.00 93.38 89 GLY A N 1
ATOM 726 C CA . GLY A 1 89 ? -20.867 3.564 11.472 1.00 93.38 89 GLY A CA 1
ATOM 727 C C . GLY A 1 89 ? -21.002 5.027 11.077 1.00 93.38 89 GLY A C 1
ATOM 728 O O . GLY A 1 89 ? -20.570 5.432 9.996 1.00 93.38 89 GLY A O 1
ATOM 729 N N . GLU A 1 90 ? -21.537 5.847 11.972 1.00 95.75 90 GLU A N 1
ATOM 730 C CA . GLU A 1 90 ? -21.796 7.266 11.712 1.00 95.75 90 GLU A CA 1
ATOM 731 C C . GLU A 1 90 ? -20.518 8.072 11.443 1.00 95.75 90 GLU A C 1
ATOM 733 O O . GLU A 1 90 ? -19.406 7.700 11.851 1.00 95.75 90 GLU A O 1
ATOM 738 N N . ARG A 1 91 ? -20.651 9.193 10.730 1.00 93.31 91 ARG A N 1
ATOM 739 C CA . ARG A 1 91 ? -19.539 10.122 10.492 1.00 93.31 91 ARG A CA 1
ATOM 740 C C . ARG A 1 91 ? -19.032 10.677 11.829 1.00 93.31 91 ARG A C 1
ATOM 742 O O . ARG A 1 91 ? -19.806 10.929 12.735 1.00 93.31 91 ARG A O 1
ATOM 749 N N . GLY A 1 92 ? -17.717 10.856 11.959 1.00 89.12 92 GLY A N 1
ATOM 750 C CA . GLY A 1 92 ? -17.113 11.426 13.173 1.00 89.12 92 GLY A CA 1
ATOM 751 C C . GLY A 1 92 ? -16.876 10.434 14.318 1.00 89.12 92 GLY A C 1
ATOM 752 O O . GLY A 1 92 ? -16.215 10.776 15.288 1.00 89.12 92 GLY A O 1
ATOM 753 N N . THR A 1 93 ? -17.291 9.172 14.187 1.00 90.31 93 THR A N 1
ATOM 754 C CA . THR A 1 93 ? -17.074 8.140 15.223 1.00 90.31 93 THR A CA 1
ATOM 755 C C . THR A 1 93 ? -15.628 7.639 15.340 1.00 90.31 93 THR A C 1
ATOM 757 O O . THR A 1 93 ? -15.347 6.796 16.189 1.00 90.31 93 THR A O 1
ATOM 760 N N . GLY A 1 94 ? -14.701 8.12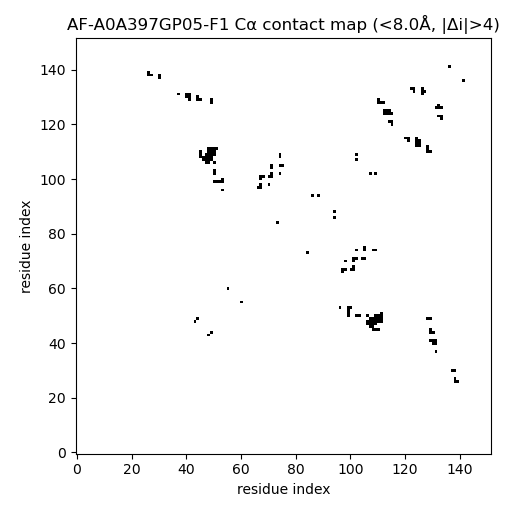8 14.508 1.00 90.00 94 GLY A N 1
ATOM 761 C CA . GLY A 1 94 ? -13.278 7.769 14.573 1.00 90.00 94 GLY A CA 1
ATOM 762 C C . GLY A 1 94 ? -12.901 6.442 13.903 1.00 90.00 94 GLY A C 1
ATOM 763 O O . GLY A 1 94 ? -11.822 5.926 14.173 1.00 90.00 94 GLY A O 1
ATOM 764 N N . LYS A 1 95 ? -13.749 5.888 13.020 1.00 93.44 95 LYS A N 1
ATOM 765 C CA . LYS A 1 95 ? -13.483 4.624 12.295 1.00 93.44 95 LYS A CA 1
ATOM 766 C C . LYS A 1 95 ? -12.103 4.601 11.631 1.00 93.44 95 LYS A C 1
ATOM 768 O O . LYS A 1 95 ? -11.306 3.710 11.903 1.00 93.44 95 LYS A O 1
ATOM 773 N N . THR A 1 96 ? -11.799 5.617 10.820 1.00 92.44 96 THR A N 1
ATOM 774 C CA . THR A 1 96 ? -10.508 5.753 10.130 1.00 92.44 96 THR A CA 1
ATOM 775 C C . THR A 1 96 ? -9.347 5.799 11.120 1.00 92.44 96 THR A C 1
ATOM 777 O O . THR A 1 96 ? -8.350 5.115 10.931 1.00 92.44 96 THR A O 1
ATOM 780 N N . THR A 1 97 ? -9.495 6.538 12.220 1.00 92.38 97 THR A N 1
ATOM 781 C CA . THR A 1 97 ? -8.470 6.637 13.265 1.00 92.38 97 THR A CA 1
ATOM 782 C C . THR A 1 97 ? -8.169 5.283 13.906 1.00 92.38 97 THR A C 1
ATOM 784 O O . THR A 1 97 ? -7.003 4.949 14.095 1.00 92.38 97 THR A O 1
ATOM 787 N N . LEU A 1 98 ? -9.197 4.480 14.201 1.00 92.88 98 LEU A N 1
ATOM 788 C CA . LEU A 1 98 ? -9.026 3.142 14.779 1.00 92.88 98 LEU A CA 1
ATOM 789 C C . LEU A 1 98 ? -8.373 2.168 13.795 1.00 92.88 98 LEU A C 1
ATOM 791 O O . LEU A 1 98 ? -7.483 1.422 14.192 1.00 92.88 98 LEU A O 1
ATOM 795 N N . ILE A 1 99 ? -8.770 2.214 12.520 1.00 93.88 99 ILE A N 1
ATOM 796 C CA . ILE A 1 99 ? -8.167 1.409 11.447 1.00 93.88 99 ILE A CA 1
ATOM 797 C C . ILE A 1 99 ? -6.678 1.732 11.301 1.00 93.88 99 ILE A C 1
ATOM 799 O O . ILE A 1 99 ? -5.859 0.817 11.277 1.00 93.88 99 ILE A O 1
ATOM 803 N N . ILE A 1 100 ? -6.315 3.019 11.260 1.00 92.81 100 ILE A N 1
ATOM 804 C CA . ILE A 1 100 ? -4.913 3.447 11.162 1.00 92.81 100 ILE A CA 1
ATOM 805 C C . ILE A 1 100 ? -4.128 3.055 12.420 1.00 92.81 100 ILE A C 1
ATOM 807 O O . ILE A 1 100 ? -2.968 2.662 12.328 1.00 92.81 100 ILE A O 1
ATOM 811 N N . LYS A 1 101 ? -4.734 3.151 13.607 1.00 91.81 101 LYS A N 1
ATOM 812 C CA . LYS A 1 101 ? -4.081 2.732 14.851 1.00 91.81 101 LYS A CA 1
ATOM 813 C C . LYS A 1 101 ? -3.779 1.231 14.834 1.00 91.81 101 LYS A C 1
ATOM 815 O O . LYS A 1 101 ? -2.624 0.849 14.988 1.00 91.81 101 LYS A O 1
ATOM 820 N N . ALA A 1 102 ? -4.788 0.406 14.559 1.00 93.12 102 ALA A N 1
ATOM 821 C CA . ALA A 1 102 ? -4.636 -1.045 14.486 1.00 93.12 102 ALA A CA 1
ATOM 822 C C . ALA A 1 102 ? -3.640 -1.471 13.391 1.00 93.12 102 ALA A C 1
ATOM 824 O O . ALA A 1 102 ? -2.822 -2.358 13.614 1.00 93.12 102 ALA A O 1
ATOM 825 N N . SER A 1 103 ? -3.637 -0.817 12.223 1.00 93.44 103 SER A N 1
ATOM 826 C CA . SER A 1 103 ? -2.672 -1.144 11.163 1.00 93.44 103 SER A CA 1
ATOM 827 C C . SER A 1 103 ? -1.228 -0.832 11.567 1.00 93.44 103 SER A C 1
ATOM 829 O O . SER A 1 103 ? -0.317 -1.587 11.225 1.00 93.44 103 SER A O 1
ATOM 831 N N . ARG A 1 104 ? -1.007 0.236 12.346 1.00 91.06 104 ARG A N 1
ATOM 832 C CA . ARG A 1 104 ? 0.311 0.578 12.906 1.00 91.06 104 ARG A CA 1
ATOM 833 C C . ARG A 1 104 ? 0.760 -0.388 13.996 1.00 91.06 104 ARG A C 1
ATOM 835 O O . ARG A 1 104 ? 1.946 -0.695 14.044 1.00 91.06 104 ARG A O 1
ATOM 842 N N . GLU A 1 105 ? -0.159 -0.874 14.827 1.00 91.38 105 GLU A N 1
ATOM 843 C CA . GLU A 1 105 ? 0.124 -1.908 15.834 1.00 91.38 105 GLU A CA 1
ATOM 844 C C . GLU A 1 105 ? 0.472 -3.257 15.177 1.00 91.38 105 GLU A C 1
ATOM 846 O O . GLU A 1 105 ? 1.373 -3.967 15.631 1.00 91.38 105 GLU A O 1
ATOM 851 N N . VAL A 1 106 ? -0.150 -3.579 14.036 1.00 92.94 106 VAL A N 1
ATOM 852 C CA . VAL A 1 106 ? 0.242 -4.735 13.211 1.00 92.94 106 VAL A CA 1
ATOM 853 C C . VAL A 1 106 ? 1.608 -4.528 12.552 1.00 92.94 106 VAL A C 1
ATOM 855 O O . VAL A 1 106 ? 2.418 -5.461 12.519 1.00 92.94 106 VAL A O 1
ATOM 858 N N . GLY A 1 107 ? 1.864 -3.318 12.049 1.00 90.38 107 GLY A N 1
ATOM 859 C CA . GLY A 1 107 ? 3.177 -2.831 11.614 1.00 90.38 107 GLY A CA 1
ATOM 860 C C . GLY A 1 107 ? 3.661 -3.317 10.244 1.00 90.38 107 GLY A C 1
ATOM 861 O O . GLY A 1 107 ? 4.764 -2.951 9.840 1.00 90.38 107 GLY A O 1
ATOM 862 N N . ARG A 1 108 ? 2.882 -4.144 9.536 1.00 91.31 108 ARG A N 1
ATOM 863 C CA . ARG A 1 108 ? 3.236 -4.704 8.220 1.00 91.31 108 ARG A CA 1
ATOM 864 C C . ARG A 1 108 ? 2.014 -5.175 7.436 1.00 91.31 108 ARG A C 1
ATOM 866 O O . ARG A 1 108 ? 0.976 -5.435 8.037 1.00 91.31 108 ARG A O 1
ATOM 873 N N . GLY A 1 109 ? 2.150 -5.315 6.118 1.00 90.81 109 GLY A N 1
ATOM 874 C CA . GLY A 1 109 ? 1.159 -5.983 5.261 1.00 90.81 109 GLY A CA 1
ATOM 875 C C . GLY A 1 109 ? -0.181 -5.266 5.048 1.00 90.81 109 GLY A C 1
ATOM 876 O O . GLY A 1 109 ? -1.032 -5.793 4.341 1.00 90.81 109 GLY A O 1
ATOM 877 N N . VAL A 1 110 ? -0.399 -4.080 5.629 1.00 93.88 110 VAL A N 1
ATOM 878 C CA . VAL A 1 110 ? -1.653 -3.323 5.466 1.00 93.88 110 VAL A CA 1
ATOM 879 C C . VAL A 1 110 ? -1.444 -2.154 4.513 1.00 93.88 110 VAL A C 1
ATOM 881 O O . VAL A 1 110 ? -0.686 -1.235 4.815 1.00 93.88 110 VAL A O 1
ATOM 884 N N . ILE A 1 111 ? -2.145 -2.155 3.380 1.00 94.62 111 ILE A N 1
ATOM 885 C CA . ILE A 1 111 ? -2.136 -1.054 2.409 1.00 94.62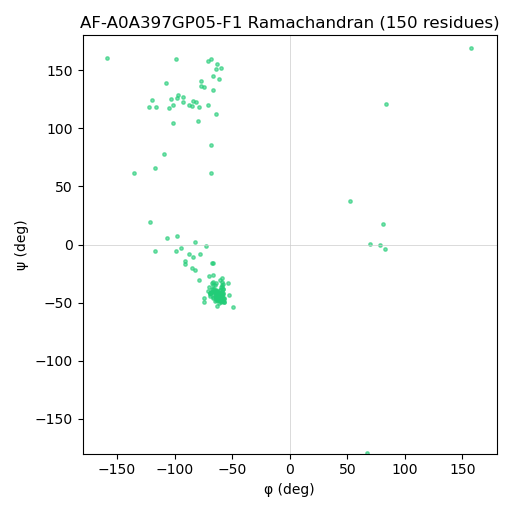 111 ILE A CA 1
ATOM 886 C C . ILE A 1 111 ? -3.426 -0.241 2.561 1.00 94.62 111 ILE A C 1
ATOM 888 O O . ILE A 1 111 ? -4.533 -0.766 2.497 1.00 94.62 111 ILE A O 1
ATOM 892 N N . TYR A 1 112 ? -3.266 1.058 2.763 1.00 93.88 112 TYR A N 1
ATOM 893 C CA . TYR A 1 112 ? -4.307 2.059 2.896 1.00 93.88 112 TYR A CA 1
ATOM 894 C C . TYR A 1 112 ? -4.425 2.800 1.570 1.00 93.88 112 TYR A C 1
ATOM 896 O O . TYR A 1 112 ? -3.476 3.443 1.116 1.00 93.88 112 TYR A O 1
ATOM 904 N N . VAL A 1 113 ? -5.609 2.729 0.971 1.00 93.81 113 VAL A N 1
ATOM 905 C CA . VAL A 1 113 ? -5.924 3.402 -0.287 1.00 93.81 113 VAL A CA 1
ATOM 906 C C . VAL A 1 113 ? -7.010 4.425 -0.004 1.00 93.81 113 VAL A C 1
ATOM 908 O O . VAL A 1 113 ? -8.103 4.069 0.430 1.00 93.81 113 VAL A O 1
ATOM 911 N N . ASP A 1 114 ? -6.701 5.696 -0.239 1.00 91.88 114 ASP A N 1
ATOM 912 C CA . ASP A 1 114 ? -7.695 6.763 -0.189 1.00 91.88 114 ASP A CA 1
ATOM 913 C C . ASP A 1 114 ? -8.483 6.753 -1.501 1.00 91.88 114 ASP A C 1
ATOM 915 O O . ASP A 1 114 ? -7.937 7.072 -2.560 1.00 91.88 114 ASP A O 1
ATOM 919 N N . ILE A 1 115 ? -9.727 6.277 -1.449 1.00 91.81 115 ILE A N 1
ATOM 920 C CA . ILE A 1 115 ? -10.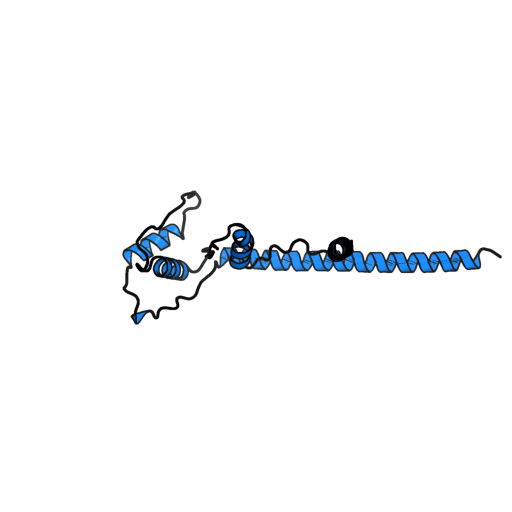541 6.053 -2.645 1.00 91.81 115 ILE A CA 1
ATOM 921 C C . ILE A 1 115 ? -11.117 7.400 -3.109 1.00 91.81 115 ILE A C 1
ATOM 923 O O . ILE A 1 115 ? -11.876 8.019 -2.360 1.00 91.81 115 ILE A O 1
ATOM 927 N N . PRO A 1 116 ? -10.790 7.861 -4.330 1.00 93.62 116 PRO A N 1
ATOM 928 C CA . PRO A 1 116 ? -11.319 9.110 -4.862 1.00 93.62 116 PRO A CA 1
ATOM 929 C C . PRO A 1 116 ? -12.805 8.985 -5.217 1.00 93.62 116 PRO A C 1
ATOM 931 O O . PRO A 1 116 ? -13.308 7.894 -5.481 1.00 93.62 116 PRO A O 1
ATOM 934 N N . SER A 1 117 ? -13.503 10.121 -5.277 1.00 93.50 117 SER A N 1
ATOM 935 C CA . SER A 1 117 ? -14.913 10.168 -5.690 1.00 93.50 117 SER A CA 1
ATOM 936 C C . SER A 1 117 ? -15.118 9.797 -7.164 1.00 93.50 117 SER A C 1
ATOM 938 O O . SER A 1 117 ? -16.158 9.245 -7.511 1.00 93.50 117 SER A O 1
ATOM 940 N N . ASP A 1 118 ? -14.146 10.109 -8.030 1.00 93.31 118 ASP A N 1
ATOM 941 C CA . ASP A 1 118 ? -14.160 9.704 -9.437 1.00 93.31 118 ASP A CA 1
ATOM 942 C C . ASP A 1 118 ? -13.417 8.373 -9.608 1.00 93.31 118 ASP A C 1
ATOM 944 O O . ASP A 1 118 ? -12.228 8.248 -9.305 1.00 93.31 118 ASP A O 1
ATOM 948 N N . VAL A 1 119 ? -14.116 7.376 -10.149 1.00 90.62 119 VAL A N 1
ATOM 949 C CA . VAL A 1 119 ? -13.580 6.038 -10.433 1.00 90.62 119 VAL A CA 1
ATOM 950 C C . VAL A 1 119 ? -12.386 6.096 -11.392 1.00 90.62 119 VAL A C 1
ATOM 952 O O . VAL A 1 119 ? -11.487 5.258 -11.298 1.00 9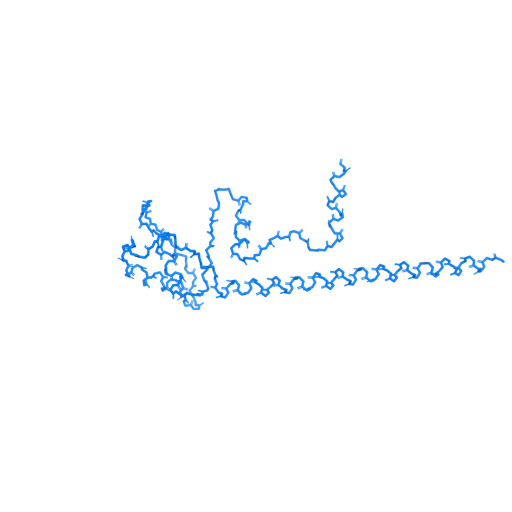0.62 11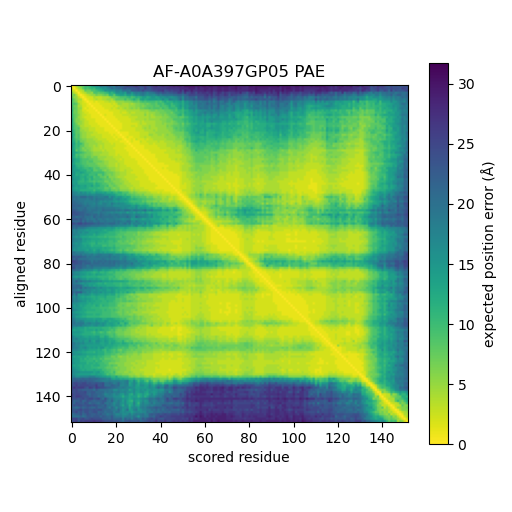9 VAL A O 1
ATOM 955 N N . LYS A 1 120 ? -12.320 7.097 -12.280 1.00 89.38 120 LYS A N 1
ATOM 956 C CA . LYS A 1 120 ? -11.194 7.275 -13.213 1.00 89.38 120 LYS A CA 1
ATOM 957 C C . LYS A 1 120 ? -9.863 7.485 -12.489 1.00 89.38 120 LYS A C 1
ATOM 959 O O . LYS A 1 120 ? -8.824 7.046 -12.982 1.00 89.38 120 LYS A O 1
ATOM 964 N N . ASP A 1 121 ? -9.896 8.087 -11.303 1.00 90.81 121 ASP A N 1
ATOM 965 C CA . ASP A 1 121 ? -8.706 8.354 -10.497 1.00 90.81 121 ASP A CA 1
ATOM 966 C C . ASP A 1 121 ? -8.321 7.185 -9.580 1.00 90.81 121 ASP A C 1
ATOM 968 O O . ASP A 1 121 ? -7.238 7.201 -8.986 1.00 90.81 121 ASP A O 1
ATOM 972 N N . PHE A 1 122 ? -9.156 6.142 -9.477 1.00 91.31 122 PHE A N 1
ATOM 973 C CA . PHE A 1 122 ? -8.899 5.003 -8.592 1.00 91.31 122 PHE A CA 1
ATOM 974 C C . PHE A 1 122 ? -7.555 4.335 -8.892 1.00 91.31 122 PHE A C 1
ATOM 976 O O . PHE A 1 122 ? -6.761 4.121 -7.979 1.00 91.31 122 PHE A O 1
ATOM 983 N N . GLY A 1 123 ? -7.252 4.066 -10.167 1.00 89.81 123 GLY A N 1
ATOM 984 C CA . GLY A 1 123 ? -5.985 3.435 -10.554 1.00 89.81 123 GLY A CA 1
ATOM 985 C C . GLY A 1 123 ? -4.763 4.265 -10.144 1.00 89.81 123 GLY A C 1
ATOM 986 O O . GLY A 1 123 ? -3.758 3.719 -9.689 1.00 89.81 123 GLY A O 1
ATOM 987 N N . LYS A 1 124 ? -4.871 5.596 -10.220 1.00 89.44 124 LYS A N 1
ATOM 988 C CA . LYS A 1 124 ? -3.819 6.525 -9.788 1.00 89.44 124 LYS A CA 1
ATOM 989 C C . LYS A 1 124 ? -3.656 6.519 -8.267 1.00 89.44 124 LYS A C 1
ATOM 991 O O . LYS A 1 124 ? -2.525 6.471 -7.782 1.00 89.44 124 LYS A O 1
ATOM 996 N N . ALA A 1 125 ? -4.760 6.546 -7.520 1.00 92.50 125 ALA A N 1
ATOM 997 C CA . ALA A 1 125 ? -4.744 6.487 -6.059 1.00 92.50 125 ALA A CA 1
ATOM 998 C C . ALA A 1 125 ? -4.201 5.144 -5.543 1.00 92.50 125 ALA A C 1
ATOM 1000 O O . ALA A 1 125 ? -3.337 5.117 -4.665 1.00 92.50 125 ALA A O 1
ATOM 1001 N N . PHE A 1 126 ? -4.645 4.039 -6.143 1.00 92.56 126 PHE A N 1
ATOM 1002 C CA . PHE A 1 126 ? -4.193 2.688 -5.831 1.00 92.56 126 PHE A CA 1
ATOM 1003 C C . PHE A 1 126 ? -2.705 2.496 -6.146 1.00 92.56 126 PHE A C 1
ATOM 1005 O O . PHE A 1 126 ? -1.946 2.053 -5.287 1.00 92.56 126 PHE A O 1
ATOM 1012 N N . GLY A 1 127 ? -2.257 2.914 -7.335 1.00 91.25 127 GLY A N 1
ATOM 1013 C CA . GLY A 1 127 ? -0.839 2.886 -7.698 1.00 91.25 127 GLY A CA 1
ATOM 1014 C C . GLY A 1 127 ? 0.014 3.689 -6.715 1.00 91.25 127 GLY A C 1
ATOM 1015 O O . GLY A 1 127 ? 0.998 3.180 -6.182 1.00 91.25 127 GLY A O 1
ATOM 1016 N N . LYS A 1 128 ? -0.416 4.908 -6.365 1.00 90.94 128 LYS A N 1
ATOM 1017 C CA . LYS A 1 128 ? 0.273 5.734 -5.364 1.00 90.94 128 LYS A CA 1
ATOM 1018 C C . LYS A 1 128 ? 0.393 5.030 -4.007 1.00 90.94 128 LYS A C 1
ATOM 1020 O O . LYS A 1 128 ? 1.451 5.114 -3.389 1.00 90.94 128 LYS A O 1
ATOM 1025 N N . ALA A 1 129 ? -0.652 4.338 -3.552 1.00 92.62 129 ALA A N 1
ATOM 1026 C CA . ALA A 1 129 ? -0.616 3.577 -2.302 1.00 92.62 129 ALA A CA 1
ATOM 1027 C C . ALA A 1 129 ? 0.389 2.410 -2.349 1.00 92.62 129 ALA A C 1
ATOM 1029 O O . ALA A 1 129 ? 1.038 2.122 -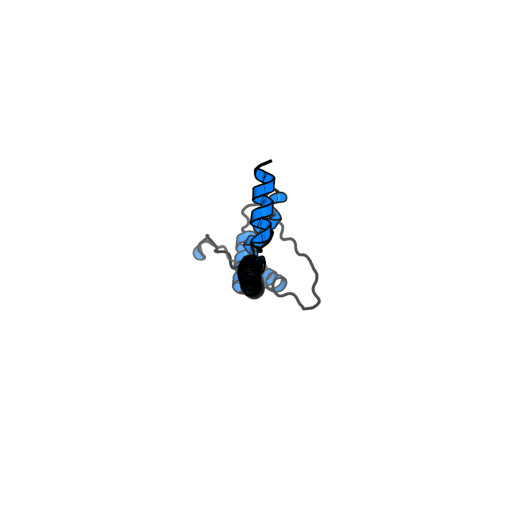1.349 1.00 92.62 129 ALA A O 1
ATOM 1030 N N . LEU A 1 130 ? 0.574 1.792 -3.517 1.00 92.06 130 LEU A N 1
ATOM 1031 C CA . LEU A 1 130 ? 1.577 0.747 -3.753 1.00 92.06 130 LEU A CA 1
ATOM 1032 C C . LEU A 1 130 ? 2.987 1.282 -4.042 1.00 92.06 130 LEU A C 1
ATOM 1034 O O . LEU A 1 130 ? 3.890 0.494 -4.315 1.00 92.06 130 LEU A O 1
ATOM 1038 N N . ASN A 1 131 ? 3.178 2.605 -4.001 1.00 87.56 131 ASN A N 1
ATOM 1039 C CA . ASN A 1 131 ? 4.391 3.269 -4.475 1.00 87.56 131 ASN A CA 1
ATOM 1040 C C . ASN A 1 131 ? 4.763 2.852 -5.911 1.00 87.56 131 ASN A C 1
ATOM 1042 O O . ASN A 1 131 ? 5.929 2.669 -6.259 1.00 87.56 131 ASN A O 1
ATOM 1046 N N . PHE A 1 132 ? 3.731 2.675 -6.731 1.00 83.75 132 PHE A N 1
ATOM 1047 C CA . PHE A 1 132 ? 3.802 2.212 -8.101 1.00 83.75 132 PHE A CA 1
ATOM 1048 C C . PHE A 1 132 ? 3.159 3.260 -9.006 1.00 83.75 132 PHE A C 1
ATOM 1050 O O . PHE A 1 132 ? 1.965 3.556 -8.904 1.00 83.75 132 PHE A O 1
ATOM 1057 N N . SER A 1 133 ? 3.931 3.837 -9.922 1.00 68.44 133 SER A N 1
ATOM 1058 C CA . SER A 1 133 ? 3.328 4.562 -11.029 1.00 68.44 133 SER A CA 1
ATOM 1059 C C . SER A 1 133 ? 2.912 3.536 -12.078 1.00 68.44 133 SER A C 1
ATOM 1061 O O . SER A 1 133 ? 3.736 2.785 -12.596 1.00 68.44 133 SER A O 1
ATOM 1063 N N . PHE A 1 134 ? 1.625 3.524 -12.435 1.00 61.84 134 PHE A N 1
ATOM 1064 C CA . PHE A 1 134 ? 1.182 2.960 -13.711 1.00 61.84 134 PHE A CA 1
ATOM 1065 C C . PHE A 1 134 ? 1.696 3.873 -14.830 1.00 61.84 134 PHE A C 1
ATOM 1067 O O . PHE A 1 134 ? 0.933 4.527 -15.539 1.00 61.84 134 PHE A O 1
ATOM 1074 N N . GLU A 1 135 ? 3.014 4.005 -14.941 1.00 56.75 135 GLU A N 1
ATOM 1075 C CA . GLU A 1 135 ? 3.630 4.641 -16.081 1.00 56.75 135 GLU A CA 1
ATOM 1076 C C . GLU A 1 135 ? 3.311 3.771 -17.281 1.00 56.75 135 GLU A C 1
ATOM 1078 O O . GLU A 1 135 ? 3.733 2.618 -17.408 1.00 56.75 135 GLU A O 1
ATOM 1083 N N . LYS A 1 136 ? 2.498 4.339 -18.163 1.00 48.56 136 LYS A N 1
ATOM 1084 C CA . LYS A 1 136 ? 2.202 3.767 -19.459 1.00 48.56 136 LYS A CA 1
ATOM 1085 C C . LYS A 1 136 ? 3.494 3.842 -20.282 1.00 48.56 136 LYS A C 1
ATOM 1087 O O . LYS A 1 136 ? 3.655 4.746 -21.087 1.00 48.56 136 LYS A O 1
ATOM 1092 N N . ARG A 1 137 ? 4.343 2.821 -20.114 1.00 53.50 137 ARG A N 1
ATOM 1093 C CA . ARG A 1 137 ? 5.459 2.407 -20.987 1.00 53.50 137 ARG A CA 1
ATOM 1094 C C . ARG A 1 137 ? 6.788 3.162 -20.785 1.00 53.50 137 ARG A C 1
ATOM 1096 O O . ARG A 1 137 ? 6.867 4.368 -20.954 1.00 53.50 137 ARG A O 1
ATOM 1103 N N . ILE A 1 138 ? 7.832 2.393 -20.449 1.00 55.50 138 ILE A N 1
ATOM 1104 C CA . ILE A 1 138 ? 9.169 2.857 -20.017 1.00 55.50 138 ILE A CA 1
ATOM 1105 C C . ILE A 1 138 ? 10.162 3.018 -21.192 1.00 55.50 138 ILE A C 1
ATOM 1107 O O . ILE A 1 138 ? 11.169 3.700 -21.045 1.00 55.50 138 ILE A O 1
ATOM 1111 N N . SER A 1 139 ? 9.888 2.433 -22.365 1.00 56.50 139 SER A N 1
ATOM 1112 C CA . SER A 1 139 ? 10.810 2.452 -23.514 1.00 56.50 139 SER A CA 1
ATOM 1113 C C . SER A 1 139 ? 10.847 3.811 -24.218 1.00 56.50 139 SER A C 1
ATOM 1115 O O . SER A 1 139 ? 9.786 4.358 -24.555 1.00 56.50 139 SER A O 1
ATOM 1117 N N . PHE A 1 140 ? 12.045 4.287 -24.558 1.00 54.03 140 PHE A N 1
ATOM 1118 C CA . PHE A 1 140 ? 12.257 5.559 -25.259 1.00 54.03 140 PHE A CA 1
ATOM 1119 C C . PHE A 1 140 ? 11.517 5.624 -26.609 1.00 54.03 140 PHE A C 1
ATOM 1121 O O . PHE A 1 140 ? 10.908 6.644 -26.939 1.00 54.03 140 PHE A O 1
ATOM 1128 N N . TYR A 1 141 ? 11.477 4.508 -27.346 1.00 55.72 141 TYR A N 1
ATOM 1129 C CA . TYR A 1 141 ? 10.922 4.420 -28.704 1.00 55.72 141 TYR A CA 1
ATOM 1130 C C . TYR A 1 141 ? 9.452 4.852 -28.819 1.00 55.72 141 TYR A C 1
ATOM 1132 O O . TYR A 1 141 ? 9.080 5.483 -29.800 1.00 55.72 141 TYR A O 1
ATOM 1140 N N . LYS A 1 142 ? 8.617 4.612 -27.800 1.00 57.69 142 LYS A N 1
ATOM 1141 C CA . LYS A 1 142 ? 7.183 4.963 -27.859 1.00 57.69 142 LYS A CA 1
ATOM 1142 C C . LYS A 1 142 ? 6.842 6.355 -27.328 1.00 57.69 142 LYS A C 1
ATOM 1144 O O . LYS A 1 142 ? 5.751 6.867 -27.580 1.00 57.69 142 LYS A O 1
ATOM 1149 N N . SER A 1 143 ? 7.778 6.984 -26.614 1.00 52.12 143 SER A N 1
ATOM 1150 C CA . SER A 1 143 ? 7.673 8.407 -26.264 1.00 52.12 143 SER A CA 1
ATOM 1151 C C . SER A 1 143 ? 7.773 9.299 -27.507 1.00 52.12 143 SER A C 1
ATOM 1153 O O . SER A 1 143 ? 7.203 10.389 -27.532 1.00 52.12 143 SER A O 1
ATOM 1155 N N . ILE A 1 144 ? 8.443 8.796 -28.549 1.00 56.06 144 ILE A N 1
ATOM 1156 C CA . ILE A 1 144 ? 8.512 9.403 -29.876 1.00 56.06 144 ILE A CA 1
ATOM 1157 C C . ILE A 1 144 ? 7.179 9.195 -30.613 1.00 56.06 144 ILE A C 1
ATOM 1159 O O . ILE A 1 144 ? 6.593 10.190 -31.027 1.00 56.06 144 ILE A O 1
ATOM 1163 N N . ASP A 1 145 ? 6.628 7.971 -30.657 1.00 54.41 145 ASP A N 1
ATOM 1164 C CA . ASP A 1 145 ? 5.302 7.700 -31.262 1.00 54.41 145 ASP A CA 1
ATOM 1165 C C . ASP A 1 145 ? 4.199 8.615 -30.701 1.00 54.41 145 ASP A C 1
ATOM 1167 O O . ASP A 1 145 ? 3.412 9.192 -31.443 1.00 54.41 145 ASP A O 1
ATOM 1171 N N . THR A 1 146 ? 4.178 8.811 -29.378 1.00 52.69 146 THR A N 1
ATOM 1172 C CA . THR A 1 146 ? 3.133 9.616 -28.716 1.00 52.69 146 THR A CA 1
ATOM 1173 C C . THR A 1 146 ? 3.257 11.114 -29.030 1.00 52.69 146 THR A C 1
ATOM 1175 O O . THR A 1 146 ? 2.266 11.835 -28.990 1.00 52.69 146 THR A O 1
ATOM 1178 N N . LYS A 1 147 ? 4.468 11.606 -29.330 1.00 53.19 147 LYS A N 1
ATOM 1179 C CA . LYS A 1 147 ? 4.680 12.998 -29.760 1.00 53.19 147 LYS A CA 1
ATOM 1180 C C . LYS A 1 147 ? 4.331 13.205 -31.230 1.00 53.19 147 LYS A C 1
ATOM 1182 O O . LYS A 1 147 ? 3.908 14.297 -31.581 1.00 53.19 147 LYS A O 1
ATOM 1187 N N . ILE A 1 148 ? 4.493 12.178 -32.062 1.00 54.03 148 ILE A N 1
ATOM 1188 C CA . ILE A 1 148 ? 4.119 12.224 -33.479 1.00 54.03 148 ILE A CA 1
ATOM 1189 C C . ILE A 1 148 ? 2.588 12.276 -33.618 1.00 54.03 148 ILE A C 1
ATOM 1191 O O . ILE A 1 148 ? 2.092 13.120 -34.353 1.00 54.03 148 ILE A O 1
ATOM 1195 N N . GLU A 1 149 ? 1.840 11.498 -32.825 1.00 51.97 149 GLU A N 1
ATOM 1196 C CA . GLU A 1 149 ? 0.361 11.538 -32.793 1.00 51.97 149 GLU A CA 1
ATOM 1197 C C . GLU A 1 149 ? -0.236 12.855 -32.248 1.00 51.97 149 GLU A C 1
ATOM 1199 O O . GLU A 1 149 ? -1.421 13.104 -32.421 1.00 51.97 149 GLU A O 1
ATOM 1204 N N . GLN A 1 150 ? 0.544 13.699 -31.562 1.00 48.56 150 GLN A N 1
ATOM 1205 C CA . GLN A 1 150 ? 0.089 15.010 -31.058 1.00 48.56 150 GLN A CA 1
ATOM 1206 C C . GLN A 1 150 ? 0.410 16.175 -32.007 1.00 48.56 150 GLN A C 1
ATOM 1208 O O . GLN A 1 150 ? 0.064 17.320 -31.708 1.00 48.56 150 GLN A O 1
ATOM 1213 N N . CYS A 1 151 ? 1.103 15.897 -33.112 1.00 48.34 151 CYS A N 1
ATOM 1214 C CA . CYS A 1 151 ? 1.440 16.869 -34.149 1.00 48.34 151 CYS A CA 1
ATOM 1215 C C . CYS A 1 151 ? 0.611 16.690 -35.436 1.00 48.34 151 CYS A C 1
ATOM 1217 O O . CYS A 1 151 ? 0.875 17.399 -36.407 1.00 48.34 151 CYS A O 1
ATOM 1219 N N . GLU A 1 152 ? -0.371 15.786 -35.427 1.00 42.53 152 GLU A N 1
ATOM 1220 C CA . GLU A 1 152 ? -1.410 15.602 -36.455 1.00 42.53 152 GLU A CA 1
ATOM 1221 C C . GLU A 1 152 ? -2.767 16.092 -35.923 1.00 42.53 152 GLU A C 1
ATOM 1223 O O . GLU A 1 152 ? -3.525 16.701 -36.713 1.00 42.53 152 GLU A O 1
#

Sequence (152 aa):
MYNCDTSIVLEIVGIFLALLGFFCTGDLCYTYFRNKYNNDLLIKTIEKGTLPKIYVPDNKLVPRETVVKQLEKIFRPDKDQSFYYVVCGERGTGKTTLIIKASREVGRGVIYVDIPSDVKDFGKAFGKALNFSFEKRISFYKSIDTKIEQCE

Mean predicted aligned error: 9.93 Å